Protein AF-A0A8B7HMC3-F1 (afdb_monomer_lite)

Radius of gyration: 27.33 Å; chains: 1; bounding box: 45×70×84 Å

Sequence (120 aa):
MKVSMAAAAVLLCTMALFNQVFSAPFGADTPTACCFSYASRQIQRKFIVDYFETNSQCAKPGVIFITRRGRKICADPSEAWVQDYVTDLEMNVQATSVGPVGSRGPSLGTIPVTSTATSW

Structure (mmCIF, N/CA/C/O backbone):
data_AF-A0A8B7HMC3-F1
#
_entry.id   AF-A0A8B7HMC3-F1
#
loop_
_atom_site.group_PDB
_atom_site.id
_atom_site.type_symbol
_atom_site.label_atom_id
_atom_site.label_alt_id
_atom_site.label_comp_id
_atom_site.label_asym_id
_atom_site.label_entity_id
_atom_site.label_seq_id
_atom_site.pdbx_PDB_ins_code
_atom_site.Cartn_x
_atom_site.Cartn_y
_atom_site.Cartn_z
_atom_site.occupancy
_atom_site.B_iso_or_equiv
_atom_site.auth_seq_id
_atom_site.auth_comp_id
_atom_site.auth_asym_id
_atom_site.auth_atom_id
_atom_site.pdbx_PDB_model_num
ATOM 1 N N . MET A 1 1 ? 21.771 1.159 -62.273 1.00 50.47 1 MET A N 1
ATOM 2 C CA . MET A 1 1 ? 21.133 0.310 -61.240 1.00 50.47 1 MET A CA 1
ATOM 3 C C . MET A 1 1 ? 22.099 0.148 -60.062 1.00 50.47 1 MET A C 1
ATOM 5 O O . MET A 1 1 ? 22.867 -0.800 -60.041 1.00 50.47 1 MET A O 1
ATOM 9 N N . LYS A 1 2 ? 22.204 1.138 -59.161 1.00 49.38 2 LYS A N 1
ATOM 10 C CA . LYS A 1 2 ? 23.185 1.092 -58.045 1.00 49.38 2 LYS A CA 1
ATOM 11 C C . LYS A 1 2 ? 22.899 2.062 -56.889 1.00 49.38 2 LYS A C 1
ATOM 13 O O . LYS A 1 2 ? 23.711 2.205 -55.994 1.00 49.38 2 LYS A O 1
ATOM 18 N N . VAL A 1 3 ? 21.739 2.715 -56.904 1.00 53.22 3 VAL A N 1
ATOM 19 C CA . VAL A 1 3 ? 21.258 3.592 -55.819 1.00 53.22 3 VAL A CA 1
ATOM 20 C C . VAL A 1 3 ? 20.147 2.936 -54.989 1.00 53.22 3 VAL A C 1
ATOM 22 O O . VAL A 1 3 ? 19.729 3.469 -53.974 1.00 53.22 3 VAL A O 1
ATOM 25 N N . SER A 1 4 ? 19.704 1.739 -55.388 1.00 56.31 4 SER A N 1
ATOM 26 C CA . SER A 1 4 ? 18.588 1.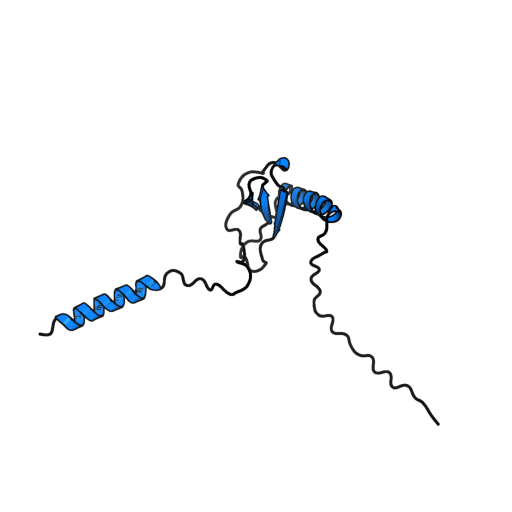025 -54.756 1.00 56.31 4 SER A CA 1
ATOM 27 C C . SER A 1 4 ? 19.019 0.142 -53.575 1.00 56.31 4 SER A C 1
ATOM 29 O O . SER A 1 4 ? 18.261 0.002 -52.623 1.00 56.31 4 SER A O 1
ATOM 31 N N . MET A 1 5 ? 20.250 -0.387 -53.573 1.00 56.34 5 MET A N 1
ATOM 32 C CA . MET A 1 5 ? 20.721 -1.264 -52.488 1.00 56.34 5 MET A CA 1
ATOM 33 C C . MET A 1 5 ? 21.032 -0.509 -51.193 1.00 56.34 5 MET A C 1
ATOM 35 O O . MET A 1 5 ? 20.708 -0.994 -50.116 1.00 56.34 5 MET A O 1
ATOM 39 N N . ALA A 1 6 ? 21.631 0.682 -51.287 1.00 58.03 6 ALA A N 1
ATOM 40 C CA . ALA A 1 6 ? 21.984 1.469 -50.107 1.00 58.03 6 ALA A CA 1
ATOM 41 C C . ALA A 1 6 ? 20.735 2.021 -49.401 1.00 58.03 6 ALA A C 1
ATOM 43 O O . ALA A 1 6 ? 20.638 1.955 -48.181 1.00 58.03 6 ALA A O 1
ATOM 44 N N . ALA A 1 7 ? 19.745 2.491 -50.167 1.00 60.28 7 ALA A N 1
ATOM 45 C CA . ALA A 1 7 ? 18.485 2.985 -49.616 1.00 60.28 7 ALA A CA 1
ATOM 46 C C . ALA A 1 7 ? 17.680 1.868 -48.928 1.00 60.28 7 ALA A C 1
ATOM 48 O O . ALA A 1 7 ? 17.153 2.073 -47.836 1.00 60.28 7 ALA A O 1
ATOM 49 N N . ALA A 1 8 ? 17.644 0.670 -49.525 1.00 60.44 8 ALA A N 1
ATOM 50 C CA . ALA A 1 8 ? 16.995 -0.495 -48.927 1.00 60.44 8 ALA A CA 1
ATOM 51 C C . ALA A 1 8 ? 17.691 -0.948 -47.630 1.00 60.44 8 ALA A C 1
ATOM 53 O O . ALA A 1 8 ? 17.019 -1.271 -46.655 1.00 60.44 8 ALA A O 1
ATOM 54 N N . ALA A 1 9 ? 19.028 -0.915 -47.589 1.00 62.69 9 ALA A N 1
ATOM 55 C CA . ALA A 1 9 ? 19.795 -1.274 -46.397 1.00 62.69 9 ALA A CA 1
ATOM 56 C C . ALA A 1 9 ? 19.561 -0.296 -45.232 1.00 62.69 9 ALA A C 1
ATOM 58 O O . ALA A 1 9 ? 19.373 -0.726 -44.097 1.00 62.69 9 ALA A O 1
ATOM 59 N N . VAL A 1 10 ? 19.504 1.012 -45.508 1.00 65.31 10 VAL A N 1
ATOM 60 C CA . VAL A 1 10 ? 19.226 2.030 -44.480 1.00 65.31 10 VAL A CA 1
ATOM 61 C C . VAL A 1 10 ? 17.804 1.884 -43.925 1.00 65.31 10 VAL A C 1
ATOM 63 O O . VAL A 1 10 ? 17.620 1.972 -42.713 1.00 65.31 10 VAL A O 1
ATOM 66 N N . LEU A 1 11 ? 16.818 1.592 -44.782 1.00 62.16 11 LEU A N 1
ATOM 67 C CA . LEU A 1 11 ? 15.426 1.376 -44.367 1.00 62.16 11 LEU A CA 1
ATOM 68 C C . LEU A 1 11 ? 15.258 0.119 -43.492 1.00 62.16 11 LEU A C 1
ATOM 70 O O . LEU A 1 11 ? 14.450 0.107 -42.567 1.00 62.16 11 LEU A O 1
ATOM 74 N N . LEU A 1 12 ? 16.025 -0.943 -43.756 1.00 60.88 12 LEU A N 1
ATOM 75 C CA . LEU A 1 12 ? 16.005 -2.155 -42.930 1.00 60.88 12 LEU A CA 1
ATOM 76 C C . LEU A 1 12 ? 16.661 -1.926 -41.557 1.00 60.88 12 LEU A C 1
ATOM 78 O O . LEU A 1 12 ? 16.166 -2.431 -40.548 1.00 60.88 12 LEU A O 1
ATOM 82 N N . CYS A 1 13 ? 17.726 -1.121 -41.491 1.00 59.12 13 CYS A N 1
ATOM 83 C CA . CYS A 1 13 ? 18.409 -0.802 -40.234 1.00 59.12 13 CYS A CA 1
ATOM 84 C C . CYS A 1 13 ? 17.549 0.034 -39.270 1.00 59.12 13 CYS A C 1
ATOM 86 O O . CYS A 1 13 ? 17.625 -0.169 -38.058 1.00 59.12 13 CYS A O 1
ATOM 88 N N . THR A 1 14 ? 16.707 0.944 -39.768 1.00 59.59 14 THR A N 1
ATOM 89 C CA . THR A 1 14 ? 15.841 1.771 -38.905 1.00 59.59 14 THR A CA 1
ATOM 90 C C . THR A 1 14 ? 14.717 0.963 -38.249 1.00 59.59 14 THR A C 1
ATOM 92 O O . THR A 1 14 ? 14.396 1.202 -37.085 1.00 59.59 14 THR A O 1
ATOM 95 N N . MET A 1 15 ? 14.174 -0.045 -38.939 1.00 57.84 15 MET A N 1
ATOM 96 C CA . MET A 1 15 ? 13.128 -0.930 -38.400 1.00 57.84 15 MET A CA 1
ATOM 97 C C . MET A 1 15 ? 13.652 -1.888 -37.316 1.00 57.84 15 MET A C 1
ATOM 99 O O . MET A 1 15 ? 12.911 -2.261 -36.404 1.00 57.84 15 MET A O 1
ATOM 103 N N . ALA A 1 16 ? 14.930 -2.274 -37.381 1.00 58.31 16 ALA A N 1
ATOM 104 C CA . ALA A 1 16 ? 15.559 -3.140 -36.382 1.00 58.31 16 ALA A CA 1
ATOM 105 C C . ALA A 1 16 ? 15.831 -2.417 -35.049 1.00 58.31 16 ALA A C 1
ATOM 107 O O . ALA A 1 16 ? 15.743 -3.031 -33.988 1.00 58.31 16 ALA A O 1
ATOM 108 N N . LEU A 1 17 ? 16.125 -1.113 -35.094 1.00 55.88 17 LEU A N 1
ATOM 109 C CA . LEU A 1 17 ? 16.409 -0.301 -33.904 1.00 55.88 17 LEU A CA 1
ATOM 110 C C . LEU A 1 17 ? 15.134 0.117 -33.151 1.00 55.88 17 LEU A C 1
ATOM 112 O O . LEU A 1 17 ? 15.162 0.252 -31.931 1.00 55.88 17 LEU A O 1
ATOM 116 N N . PHE A 1 18 ? 14.003 0.275 -33.849 1.00 54.09 18 PHE A N 1
ATOM 117 C CA . PHE A 1 18 ? 12.735 0.691 -33.230 1.00 54.09 18 PHE A CA 1
ATOM 118 C C . PHE A 1 18 ? 12.051 -0.416 -32.410 1.00 54.09 18 PHE A C 1
ATOM 120 O O . PHE A 1 18 ? 11.315 -0.122 -31.473 1.00 54.09 18 PHE A O 1
ATOM 127 N N . ASN A 1 19 ? 12.329 -1.687 -32.717 1.00 56.19 19 ASN A N 1
ATOM 128 C CA . ASN A 1 19 ? 11.758 -2.835 -32.001 1.00 56.19 19 ASN A CA 1
ATOM 129 C C . ASN A 1 19 ? 12.506 -3.201 -30.705 1.00 56.19 19 ASN A C 1
ATOM 131 O O . ASN A 1 19 ? 12.125 -4.157 -30.038 1.00 56.19 19 ASN A O 1
ATOM 135 N N . GLN A 1 20 ? 13.556 -2.464 -30.325 1.00 52.28 20 GLN A N 1
ATOM 136 C CA . GLN A 1 20 ? 14.303 -2.723 -29.083 1.00 52.28 20 GLN A CA 1
ATOM 137 C C . GLN A 1 20 ? 13.735 -1.989 -27.858 1.00 52.28 20 GLN A C 1
ATOM 139 O O . GLN A 1 20 ? 14.313 -2.037 -26.773 1.00 52.28 20 GLN A O 1
ATOM 144 N N . VAL A 1 21 ? 12.587 -1.324 -28.002 1.00 56.22 21 VAL A N 1
ATOM 145 C CA . VAL A 1 21 ? 11.895 -0.673 -26.891 1.00 56.22 21 VAL A CA 1
ATOM 146 C C . VAL A 1 21 ? 10.863 -1.663 -26.342 1.00 56.22 21 VAL A C 1
ATOM 148 O O . VAL A 1 21 ? 9.859 -1.925 -26.991 1.00 56.22 21 VAL A O 1
ATOM 151 N N . PHE A 1 22 ? 11.137 -2.193 -25.145 1.00 57.94 22 PHE A N 1
ATOM 152 C CA . PHE A 1 22 ? 10.358 -3.173 -24.362 1.00 57.94 22 PHE A CA 1
ATOM 153 C C . PHE A 1 22 ? 10.637 -4.668 -24.579 1.00 57.94 22 PHE A C 1
ATOM 155 O O . PHE A 1 22 ? 9.737 -5.481 -24.768 1.00 57.94 22 PHE A O 1
ATOM 162 N N . SER A 1 23 ? 11.884 -5.069 -24.339 1.00 48.59 23 SER A N 1
ATOM 163 C CA . SER A 1 23 ? 12.151 -6.394 -23.767 1.00 48.59 23 SER A CA 1
ATOM 164 C C . SER A 1 23 ? 12.027 -6.315 -22.240 1.00 48.59 23 SER A C 1
ATOM 166 O O . SER A 1 23 ? 13.025 -6.152 -21.543 1.00 48.59 23 SER A O 1
ATOM 168 N N . ALA A 1 24 ? 10.807 -6.392 -21.701 1.00 60.56 24 ALA A N 1
ATOM 169 C CA . ALA A 1 24 ? 10.637 -6.789 -20.304 1.00 60.56 24 ALA A CA 1
ATOM 170 C C . ALA A 1 24 ? 10.737 -8.324 -20.255 1.00 60.56 24 ALA A C 1
ATOM 172 O O . ALA A 1 24 ? 9.949 -8.987 -20.936 1.00 60.56 24 ALA A O 1
ATOM 173 N N . PRO A 1 25 ? 11.686 -8.921 -19.511 1.00 54.00 25 PRO A N 1
ATOM 174 C CA . PRO A 1 25 ? 11.703 -10.360 -19.336 1.00 54.00 25 PRO A CA 1
ATOM 175 C C . PRO A 1 25 ? 10.492 -10.731 -18.480 1.00 54.00 25 PRO A C 1
ATOM 177 O O . PRO A 1 25 ? 10.486 -10.537 -17.266 1.00 54.00 25 PRO A O 1
ATOM 180 N N . PHE A 1 26 ? 9.449 -11.259 -19.116 1.00 49.94 26 PHE A N 1
ATOM 181 C CA . PHE A 1 26 ? 8.425 -12.027 -18.420 1.00 49.94 26 PHE A CA 1
ATOM 182 C C . PHE A 1 26 ? 9.047 -13.375 -18.050 1.00 49.94 26 PHE A C 1
ATOM 184 O O . PHE A 1 26 ? 8.902 -14.370 -18.756 1.00 49.94 26 PHE A O 1
ATOM 191 N N . GLY A 1 27 ? 9.820 -13.365 -16.964 1.00 48.53 27 GLY A N 1
ATOM 192 C CA . GLY A 1 27 ? 10.184 -14.574 -16.245 1.00 48.53 27 GLY A CA 1
ATOM 193 C C . GLY A 1 27 ? 8.915 -15.177 -15.657 1.00 48.53 27 GLY A C 1
ATOM 194 O O . GLY A 1 27 ? 8.120 -14.479 -15.031 1.00 48.53 27 GLY A O 1
ATOM 195 N N . ALA A 1 28 ? 8.700 -16.455 -15.937 1.00 50.53 28 ALA A N 1
ATOM 196 C CA . ALA A 1 28 ? 7.602 -17.244 -15.421 1.00 50.53 28 ALA A CA 1
ATOM 197 C C . ALA A 1 28 ? 7.727 -17.390 -13.902 1.00 50.53 28 ALA A C 1
ATOM 199 O O . ALA A 1 28 ? 8.439 -18.265 -13.448 1.00 50.53 28 ALA A O 1
ATOM 200 N N . ASP A 1 29 ? 7.078 -16.492 -13.172 1.00 53.97 29 ASP A N 1
ATOM 201 C CA . ASP A 1 29 ? 6.542 -16.590 -11.813 1.00 53.97 29 ASP A CA 1
ATOM 202 C C . ASP A 1 29 ? 5.7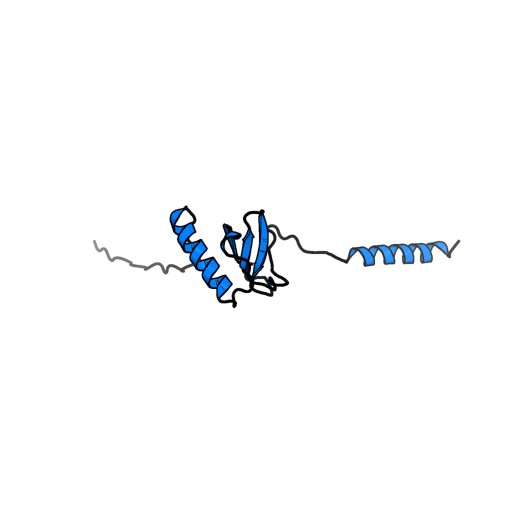47 -15.285 -11.640 1.00 53.97 29 ASP A C 1
ATOM 204 O O . ASP A 1 29 ? 6.171 -14.254 -12.154 1.00 53.97 29 ASP A O 1
ATOM 208 N N . THR A 1 30 ? 4.544 -15.335 -11.059 1.00 54.03 30 THR A N 1
ATOM 209 C CA . THR A 1 30 ? 3.552 -14.235 -10.948 1.00 54.03 30 THR A CA 1
ATOM 210 C C . THR A 1 30 ? 4.111 -12.818 -11.158 1.00 54.03 30 THR A C 1
ATOM 212 O O . THR A 1 30 ? 5.056 -12.476 -10.448 1.00 54.03 30 THR A O 1
ATOM 215 N N . PRO A 1 31 ? 3.527 -11.969 -12.039 1.00 54.84 31 PRO A N 1
ATOM 216 C CA . PRO A 1 31 ? 4.069 -10.641 -12.3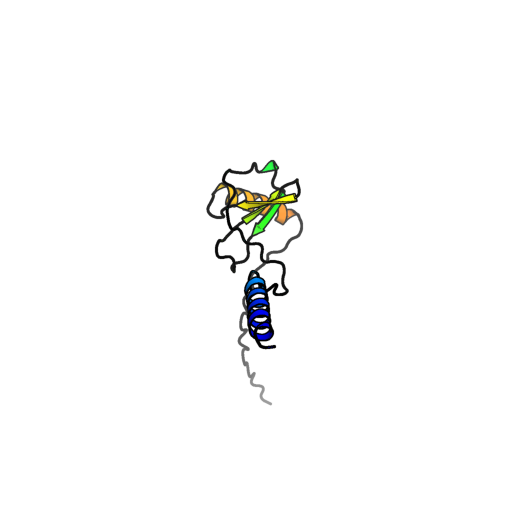22 1.00 54.84 31 PRO A CA 1
ATOM 217 C C . PRO A 1 31 ? 4.348 -9.930 -11.005 1.00 54.84 31 PRO A C 1
ATOM 219 O O . PRO A 1 31 ? 3.416 -9.642 -10.253 1.00 54.84 31 PRO A O 1
ATOM 222 N N . THR A 1 32 ? 5.633 -9.724 -10.714 1.00 64.25 32 THR A N 1
ATOM 223 C CA . THR A 1 32 ? 6.087 -9.083 -9.488 1.00 64.25 32 THR A CA 1
ATOM 224 C C . THR A 1 32 ? 5.434 -7.709 -9.425 1.00 64.25 32 THR A C 1
ATOM 226 O O . THR A 1 32 ? 5.813 -6.783 -10.143 1.00 64.25 32 THR A O 1
ATOM 229 N N . ALA A 1 33 ? 4.370 -7.596 -8.632 1.00 83.19 33 ALA A N 1
ATOM 230 C CA . ALA A 1 33 ? 3.619 -6.365 -8.510 1.00 83.19 33 ALA A CA 1
ATOM 231 C C . ALA A 1 33 ? 4.464 -5.399 -7.680 1.00 83.19 33 ALA A C 1
ATOM 233 O O . ALA A 1 33 ? 4.594 -5.570 -6.471 1.00 83.19 33 ALA A O 1
ATOM 234 N N . CYS A 1 34 ? 5.065 -4.414 -8.346 1.00 91.88 34 CYS A N 1
ATOM 235 C CA . CYS A 1 34 ? 5.822 -3.347 -7.704 1.00 91.88 34 CYS A CA 1
ATOM 236 C C . CYS A 1 34 ? 5.012 -2.056 -7.625 1.00 91.88 34 CYS A C 1
ATOM 238 O O . CYS A 1 34 ? 4.215 -1.737 -8.511 1.00 91.88 34 CYS A O 1
ATOM 240 N N . CYS A 1 35 ? 5.287 -1.274 -6.584 1.00 94.19 35 CYS A N 1
ATOM 241 C CA . CYS A 1 35 ? 4.768 0.075 -6.437 1.00 94.19 35 CYS A CA 1
ATOM 242 C C . CYS A 1 35 ? 5.779 1.101 -6.956 1.00 94.19 35 CYS A C 1
ATOM 244 O O . CYS A 1 35 ? 6.930 1.139 -6.532 1.00 94.19 35 CYS A O 1
ATOM 246 N N . PHE A 1 36 ? 5.339 1.966 -7.869 1.00 92.69 36 PHE A N 1
ATOM 247 C CA . PHE A 1 36 ? 6.155 3.073 -8.387 1.00 92.69 36 PHE A CA 1
ATOM 248 C C . PHE A 1 36 ? 5.863 4.389 -7.649 1.00 92.69 36 PHE A C 1
ATOM 250 O O . PHE A 1 36 ? 6.758 5.220 -7.447 1.00 92.69 36 PHE A O 1
ATOM 257 N N . SER A 1 37 ? 4.615 4.539 -7.202 1.00 93.94 37 SER A N 1
ATOM 258 C CA . SER A 1 37 ? 4.093 5.650 -6.413 1.00 93.94 37 SER A CA 1
ATOM 259 C C . SER A 1 37 ? 3.100 5.144 -5.365 1.00 93.94 37 SER A C 1
ATOM 261 O O . SER A 1 37 ? 2.549 4.048 -5.492 1.00 93.94 37 SER A O 1
ATOM 263 N N . TYR A 1 38 ? 2.873 5.956 -4.335 1.00 96.31 38 TYR A N 1
ATOM 264 C CA . TYR A 1 38 ? 1.927 5.668 -3.261 1.00 96.31 38 TYR A CA 1
ATOM 265 C C . TYR A 1 38 ? 0.693 6.563 -3.353 1.00 96.31 38 TYR A C 1
ATOM 267 O O . TYR A 1 38 ? 0.715 7.633 -3.971 1.00 96.31 38 TYR A O 1
ATOM 275 N N . ALA A 1 39 ? -0.391 6.128 -2.716 1.00 94.50 39 ALA A N 1
ATOM 276 C CA . ALA A 1 39 ? -1.582 6.937 -2.537 1.00 94.50 39 ALA A CA 1
ATOM 277 C C . ALA A 1 39 ? -1.244 8.225 -1.776 1.00 94.50 39 ALA A C 1
ATOM 279 O O . ALA A 1 39 ? -0.777 8.190 -0.645 1.00 94.50 39 ALA A O 1
ATOM 280 N N . SER A 1 40 ? -1.541 9.376 -2.378 1.00 92.94 40 SER A N 1
ATOM 281 C CA . SER A 1 40 ? -1.261 10.684 -1.767 1.00 92.94 40 SER A CA 1
ATOM 282 C C . SER A 1 40 ? -2.172 11.023 -0.583 1.00 92.94 40 SER A C 1
ATOM 284 O O . SER A 1 40 ? -1.992 12.054 0.056 1.00 92.94 40 SER A O 1
ATOM 286 N N . ARG A 1 41 ? -3.215 10.223 -0.341 1.00 93.56 41 ARG A N 1
ATOM 287 C CA . ARG A 1 41 ? -4.177 10.421 0.744 1.00 93.56 41 ARG A CA 1
ATOM 288 C C . ARG A 1 41 ? -4.476 9.091 1.404 1.00 93.56 41 ARG A C 1
ATOM 290 O O . ARG A 1 41 ? -4.611 8.078 0.717 1.00 93.56 41 ARG A O 1
ATOM 297 N N . GLN A 1 42 ? -4.681 9.142 2.714 1.00 94.94 42 GLN A N 1
ATOM 298 C CA . GLN A 1 42 ? -5.179 8.009 3.473 1.00 94.94 42 GLN A CA 1
ATOM 299 C C . GLN A 1 42 ? -6.539 7.562 2.926 1.00 94.94 42 GLN A C 1
ATOM 301 O O . GLN A 1 42 ? -7.477 8.349 2.757 1.00 94.94 42 GLN A O 1
ATOM 306 N N . ILE A 1 43 ? -6.636 6.270 2.639 1.00 93.81 43 ILE A N 1
ATOM 307 C CA . ILE A 1 43 ? -7.866 5.623 2.192 1.00 93.81 43 ILE A CA 1
ATOM 308 C C . ILE A 1 43 ? -8.663 5.269 3.444 1.00 93.81 43 ILE A C 1
ATOM 310 O O . ILE A 1 43 ? -8.092 4.833 4.430 1.00 93.81 43 ILE A O 1
ATOM 314 N N . GLN A 1 44 ? -9.985 5.422 3.435 1.00 95.19 44 GLN A N 1
ATOM 315 C CA . GLN A 1 44 ? -10.778 5.024 4.602 1.00 95.19 44 GLN A CA 1
ATOM 316 C C . GLN A 1 44 ? -10.782 3.496 4.758 1.00 95.19 44 GLN A C 1
ATOM 318 O O . GLN A 1 44 ? -11.161 2.788 3.819 1.00 95.19 44 GLN A O 1
ATOM 323 N N . ARG A 1 45 ? -10.464 3.001 5.964 1.00 94.69 45 ARG A N 1
ATOM 324 C CA . ARG A 1 45 ? -10.391 1.568 6.321 1.00 94.69 45 ARG A CA 1
ATOM 325 C C . ARG A 1 45 ? -11.550 0.726 5.790 1.00 94.69 45 ARG A C 1
ATOM 327 O O . ARG A 1 45 ? -11.326 -0.359 5.265 1.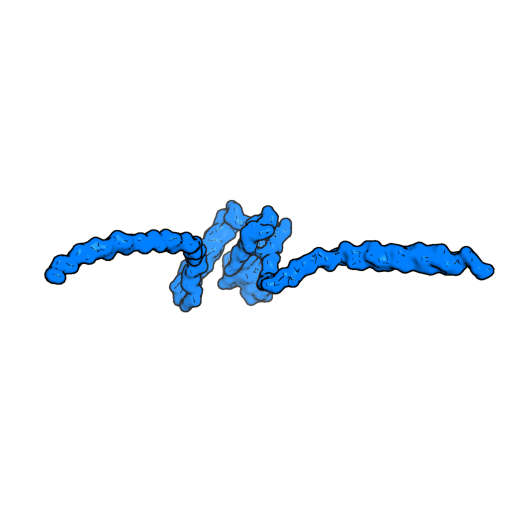00 94.69 45 ARG A O 1
ATOM 334 N N . LYS A 1 46 ? -12.781 1.249 5.858 1.00 94.06 46 LYS A N 1
ATOM 335 C CA . LYS A 1 46 ? -14.024 0.579 5.421 1.00 94.06 46 LYS A CA 1
ATOM 336 C C . LYS A 1 46 ? -14.045 0.149 3.949 1.00 94.06 46 LYS A C 1
ATOM 338 O O . LYS A 1 46 ? -14.900 -0.639 3.545 1.00 94.06 46 LYS A O 1
ATOM 343 N N . PHE A 1 47 ? -13.173 0.727 3.123 1.00 95.19 47 PHE A N 1
ATOM 344 C CA . PHE A 1 47 ? -13.077 0.390 1.708 1.00 95.19 47 PHE A CA 1
ATOM 345 C C . PHE A 1 47 ? -12.056 -0.699 1.420 1.00 95.19 47 PHE A C 1
ATOM 347 O O . PHE A 1 47 ? -12.075 -1.200 0.301 1.00 95.19 47 PHE A O 1
ATOM 354 N N . ILE A 1 48 ? -11.203 -1.058 2.375 1.00 95.69 48 ILE A N 1
ATOM 355 C CA . ILE A 1 48 ? -10.138 -2.045 2.207 1.00 95.69 48 ILE A CA 1
ATOM 356 C C . ILE A 1 48 ? -10.637 -3.395 2.712 1.00 95.69 48 ILE A C 1
ATOM 358 O O . ILE A 1 48 ? -11.248 -3.478 3.778 1.00 95.69 48 ILE A O 1
ATOM 362 N N . VAL A 1 49 ? -10.416 -4.437 1.918 1.00 95.31 49 VAL A N 1
ATOM 363 C CA . VAL A 1 49 ? -10.829 -5.812 2.245 1.00 95.31 49 VAL A CA 1
ATOM 364 C C . VAL A 1 49 ? -9.660 -6.747 2.445 1.00 95.31 49 VAL A C 1
ATOM 366 O O . VAL A 1 49 ? -9.817 -7.737 3.142 1.00 95.31 49 VAL A O 1
ATOM 369 N N . ASP A 1 50 ? -8.527 -6.443 1.824 1.00 94.38 50 ASP A N 1
ATOM 370 C CA . ASP A 1 50 ? -7.367 -7.316 1.812 1.00 94.38 50 ASP A CA 1
ATOM 371 C C . ASP A 1 50 ? -6.118 -6.506 1.450 1.00 94.38 50 ASP A C 1
ATOM 373 O O . ASP A 1 50 ? -6.221 -5.352 1.001 1.00 94.38 50 ASP A O 1
ATOM 377 N N . TYR A 1 51 ? -4.948 -7.100 1.633 1.00 94.69 51 TYR A N 1
ATOM 378 C CA . TYR A 1 51 ? -3.668 -6.510 1.274 1.00 94.69 51 TYR A CA 1
ATOM 379 C C . TYR A 1 51 ? -2.662 -7.587 0.867 1.00 94.69 51 TYR A C 1
ATOM 381 O O . TYR A 1 51 ? -2.797 -8.758 1.201 1.00 94.69 51 TYR A O 1
ATOM 389 N N . PHE A 1 52 ? -1.632 -7.175 0.141 1.00 93.31 52 PHE A N 1
ATOM 390 C CA . PHE A 1 52 ? -0.441 -7.987 -0.067 1.00 93.31 52 PHE A CA 1
ATOM 391 C C . PHE A 1 52 ? 0.784 -7.089 -0.186 1.00 93.31 52 PHE A C 1
ATOM 393 O O . PHE A 1 52 ? 0.691 -5.939 -0.624 1.00 93.31 52 PHE A O 1
ATOM 400 N N . GLU A 1 53 ? 1.938 -7.611 0.201 1.00 92.94 53 GLU A N 1
ATOM 401 C CA . GLU A 1 53 ? 3.204 -6.894 0.107 1.00 92.94 53 GLU A CA 1
ATOM 402 C C . GLU A 1 53 ? 3.827 -7.057 -1.284 1.00 92.94 53 GLU A C 1
ATOM 404 O O . GLU A 1 53 ? 3.664 -8.077 -1.960 1.00 92.94 53 GLU A O 1
ATOM 409 N N . THR A 1 54 ? 4.545 -6.031 -1.734 1.00 91.69 54 THR A N 1
ATOM 410 C CA . THR A 1 54 ? 5.366 -6.117 -2.946 1.00 91.69 54 THR A CA 1
ATOM 411 C C . THR A 1 54 ? 6.556 -7.052 -2.721 1.00 91.69 54 THR A C 1
ATOM 413 O O . THR A 1 54 ? 7.075 -7.147 -1.613 1.00 91.69 54 THR A O 1
ATOM 416 N N . ASN A 1 55 ? 7.066 -7.670 -3.785 1.00 88.50 55 ASN A N 1
ATOM 417 C CA . ASN A 1 55 ? 8.275 -8.495 -3.713 1.00 88.50 55 ASN A CA 1
ATOM 418 C C . ASN A 1 55 ? 9.504 -7.664 -3.280 1.00 88.50 55 ASN A C 1
ATOM 420 O O . ASN A 1 55 ? 9.638 -6.500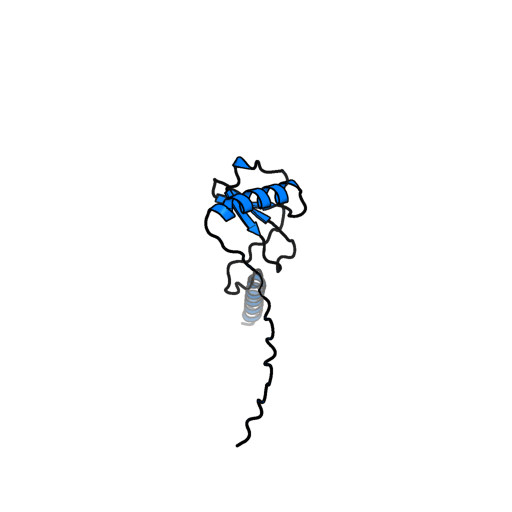 -3.660 1.00 88.50 55 ASN A O 1
ATOM 424 N N . SER A 1 56 ? 10.448 -8.284 -2.571 1.00 87.31 56 SER A N 1
ATOM 425 C CA . SER A 1 56 ? 11.735 -7.684 -2.192 1.00 87.31 56 SER A CA 1
ATOM 426 C C . SER A 1 56 ? 12.620 -7.292 -3.383 1.00 87.31 56 SER A C 1
ATOM 428 O O . SER A 1 56 ? 13.535 -6.488 -3.226 1.00 87.31 56 SER A O 1
ATOM 430 N N . GLN A 1 57 ? 12.345 -7.816 -4.582 1.00 88.12 57 GLN A N 1
ATOM 431 C CA . GLN A 1 57 ? 13.004 -7.397 -5.826 1.00 88.12 57 GLN A CA 1
ATOM 432 C C . GLN A 1 57 ? 12.575 -6.000 -6.307 1.00 88.12 57 GLN A C 1
ATOM 434 O O . GLN A 1 57 ? 13.205 -5.431 -7.200 1.00 88.12 57 GLN A O 1
ATOM 439 N N . CYS A 1 58 ? 11.498 -5.436 -5.754 1.00 89.31 58 CYS A N 1
ATOM 440 C CA . CYS A 1 58 ? 11.059 -4.094 -6.104 1.00 89.31 58 CYS A CA 1
ATOM 441 C C . CYS A 1 58 ? 12.017 -3.047 -5.521 1.00 89.31 58 CYS A C 1
ATOM 443 O O . CYS A 1 58 ? 12.351 -3.075 -4.342 1.00 89.31 58 CYS A O 1
ATOM 445 N N . ALA A 1 59 ? 12.398 -2.058 -6.334 1.00 89.69 59 ALA A N 1
ATOM 446 C CA . ALA A 1 59 ? 13.255 -0.955 -5.886 1.00 89.69 59 ALA A CA 1
ATOM 447 C C . ALA A 1 59 ? 12.621 -0.114 -4.761 1.00 89.69 59 ALA A C 1
ATOM 449 O O . ALA A 1 59 ? 13.326 0.566 -4.019 1.00 89.69 59 ALA A O 1
ATOM 450 N N . LYS A 1 60 ? 11.288 -0.139 -4.658 1.00 90.94 60 LYS A N 1
ATOM 451 C CA . LYS A 1 60 ? 10.525 0.492 -3.586 1.00 90.94 60 LYS A CA 1
ATOM 452 C C . LYS A 1 60 ? 9.666 -0.562 -2.887 1.00 90.94 60 LYS A C 1
ATOM 454 O O . LYS A 1 60 ? 8.888 -1.223 -3.583 1.00 90.94 60 LYS A O 1
ATOM 459 N N . PRO A 1 61 ? 9.775 -0.706 -1.557 1.00 92.44 61 PRO A N 1
ATOM 460 C CA . PRO A 1 61 ? 8.873 -1.561 -0.801 1.00 92.44 61 PRO A CA 1
ATOM 461 C C . PRO A 1 61 ? 7.474 -0.939 -0.782 1.00 92.44 61 PRO A C 1
ATOM 463 O O . PRO A 1 61 ? 7.333 0.275 -0.682 1.00 92.44 61 PRO A O 1
ATOM 466 N N . GLY A 1 62 ? 6.429 -1.749 -0.874 1.00 94.50 62 GLY A N 1
ATOM 467 C CA . GLY A 1 62 ? 5.056 -1.263 -0.893 1.00 94.50 62 GLY A CA 1
ATOM 468 C C . GLY A 1 62 ? 4.078 -2.265 -0.305 1.00 94.50 62 GLY A C 1
ATOM 469 O O . GLY A 1 62 ? 4.277 -3.477 -0.391 1.00 94.50 62 GLY A O 1
ATOM 470 N N . VAL A 1 63 ? 2.982 -1.742 0.235 1.00 95.81 63 VAL A N 1
ATOM 471 C CA . VAL A 1 63 ? 1.791 -2.531 0.561 1.00 95.81 63 VAL A CA 1
ATOM 472 C C . VAL A 1 63 ? 0.724 -2.209 -0.474 1.00 95.81 63 VAL A C 1
ATOM 474 O O . VAL A 1 63 ? 0.425 -1.041 -0.732 1.00 95.81 63 VAL A O 1
ATOM 477 N N . ILE A 1 64 ? 0.147 -3.232 -1.095 1.00 96.12 64 ILE A N 1
ATOM 478 C CA . ILE A 1 64 ? -0.931 -3.074 -2.067 1.00 96.12 64 ILE A CA 1
ATOM 479 C C . ILE A 1 64 ? -2.245 -3.449 -1.396 1.00 96.12 64 ILE A C 1
ATOM 481 O O . ILE A 1 64 ? -2.542 -4.622 -1.186 1.00 96.12 64 ILE A O 1
ATOM 485 N N . PHE A 1 65 ? -3.070 -2.444 -1.111 1.00 96.69 65 PHE A N 1
ATOM 486 C CA . PHE A 1 65 ? -4.417 -2.652 -0.596 1.00 96.69 65 PHE A CA 1
ATOM 487 C C . PHE A 1 65 ? -5.389 -3.005 -1.716 1.00 96.69 65 PHE A C 1
ATOM 489 O O . PHE A 1 65 ? -5.443 -2.341 -2.758 1.00 96.69 65 PHE A O 1
ATOM 496 N N . ILE A 1 66 ? -6.221 -4.010 -1.462 1.00 95.25 66 ILE A N 1
ATOM 497 C CA . ILE A 1 66 ? -7.357 -4.373 -2.297 1.00 95.25 66 ILE A CA 1
ATOM 498 C C . ILE A 1 66 ? -8.601 -3.731 -1.697 1.00 95.25 66 ILE A C 1
ATOM 500 O O . ILE A 1 66 ? -8.967 -3.942 -0.539 1.00 95.25 66 ILE A O 1
ATOM 504 N N . THR A 1 67 ? -9.275 -2.921 -2.503 1.00 95.44 67 THR A N 1
ATOM 505 C CA . THR A 1 67 ? -10.533 -2.293 -2.097 1.00 95.44 67 THR A CA 1
ATOM 506 C C . THR A 1 67 ? -11.733 -3.204 -2.355 1.00 95.44 67 THR A C 1
ATOM 508 O O . THR A 1 67 ? -11.684 -4.071 -3.224 1.00 95.44 67 THR A O 1
ATOM 511 N N . ARG A 1 68 ? -12.877 -2.936 -1.712 1.00 94.19 68 ARG A N 1
ATOM 512 C CA . ARG A 1 68 ? -14.169 -3.612 -1.974 1.00 94.19 68 ARG A CA 1
ATOM 513 C C . ARG A 1 68 ? -14.588 -3.593 -3.447 1.00 94.19 68 ARG A C 1
ATOM 515 O O . ARG A 1 68 ? -15.372 -4.428 -3.873 1.00 94.19 68 ARG A O 1
ATOM 522 N N . ARG A 1 69 ? -14.094 -2.619 -4.219 1.00 94.75 69 ARG A N 1
ATOM 523 C CA . ARG A 1 69 ? -14.335 -2.493 -5.665 1.00 94.75 69 ARG A CA 1
ATOM 524 C C . ARG A 1 69 ? -13.299 -3.243 -6.515 1.00 94.75 69 ARG A C 1
ATOM 526 O O . ARG A 1 69 ? -13.225 -2.999 -7.713 1.00 94.75 69 ARG A O 1
ATOM 533 N N . GLY A 1 70 ? -12.444 -4.062 -5.903 1.00 92.50 70 GLY A N 1
ATOM 534 C CA . GLY A 1 70 ? -11.370 -4.804 -6.568 1.00 92.50 70 GLY A CA 1
ATOM 535 C C . GLY A 1 70 ? -10.192 -3.946 -7.040 1.00 92.50 70 GLY A C 1
ATOM 536 O O . GLY A 1 70 ? -9.310 -4.446 -7.733 1.00 92.50 70 GLY A O 1
ATOM 537 N N . ARG A 1 71 ? -10.147 -2.650 -6.698 1.00 94.25 71 ARG A N 1
ATOM 538 C CA . ARG A 1 71 ? -9.018 -1.781 -7.071 1.00 94.25 71 ARG A CA 1
ATOM 539 C C . ARG A 1 71 ? -7.825 -2.061 -6.170 1.00 94.25 71 ARG A C 1
ATOM 541 O O . ARG A 1 71 ? -8.007 -2.112 -4.955 1.00 94.25 71 ARG A O 1
ATOM 548 N N . LYS A 1 72 ? -6.646 -2.161 -6.781 1.00 94.81 72 LYS A N 1
ATOM 549 C CA . LYS A 1 72 ? -5.345 -2.278 -6.120 1.00 94.81 72 LYS A CA 1
ATOM 550 C C . LYS A 1 72 ? -4.745 -0.891 -5.948 1.00 94.81 72 LYS A C 1
ATOM 552 O O . LYS A 1 72 ? -4.681 -0.138 -6.921 1.00 94.81 72 LYS A O 1
ATOM 557 N N . ILE A 1 73 ? -4.352 -0.545 -4.730 1.00 95.56 73 ILE A N 1
ATOM 558 C CA . ILE A 1 73 ? -3.783 0.765 -4.415 1.00 95.56 73 ILE A CA 1
ATOM 559 C C . ILE A 1 73 ? -2.492 0.572 -3.628 1.00 95.56 73 ILE A C 1
ATOM 561 O O . ILE A 1 73 ? -2.499 -0.063 -2.581 1.00 95.56 73 ILE A O 1
ATOM 565 N N . CYS A 1 74 ? -1.406 1.147 -4.135 1.00 96.75 74 CYS A N 1
ATOM 566 C CA . CYS A 1 74 ? -0.115 1.176 -3.461 1.00 96.75 74 CYS A CA 1
ATOM 567 C C . CYS A 1 74 ? -0.121 2.159 -2.288 1.00 96.75 74 CYS A C 1
ATOM 569 O O . CYS A 1 74 ? -0.555 3.306 -2.435 1.00 96.75 74 CYS A O 1
ATOM 571 N N . ALA A 1 75 ? 0.412 1.727 -1.154 1.00 97.00 75 ALA A N 1
ATOM 572 C CA . ALA A 1 75 ? 0.592 2.517 0.050 1.00 97.00 75 ALA A CA 1
ATOM 573 C C . ALA A 1 75 ? 2.022 2.351 0.589 1.00 97.00 75 ALA A C 1
ATOM 575 O O . ALA A 1 75 ? 2.663 1.321 0.364 1.00 97.00 75 ALA A O 1
ATOM 576 N N . ASP A 1 76 ? 2.516 3.392 1.258 1.00 96.94 76 ASP A N 1
ATOM 577 C CA . ASP A 1 76 ? 3.861 3.417 1.832 1.00 96.94 76 ASP A CA 1
ATOM 578 C C . ASP A 1 76 ? 3.880 2.624 3.152 1.00 96.94 76 ASP A C 1
ATOM 580 O O . ASP A 1 76 ? 3.153 2.999 4.073 1.00 96.94 76 ASP A O 1
ATOM 584 N N . PRO A 1 77 ? 4.689 1.559 3.295 1.00 95.56 77 PRO A N 1
ATOM 585 C CA . PRO A 1 77 ? 4.769 0.791 4.543 1.00 95.56 77 PRO A CA 1
ATOM 586 C C . PRO A 1 77 ? 5.272 1.616 5.741 1.00 95.56 77 PRO A C 1
ATOM 588 O O . PRO A 1 77 ? 5.108 1.203 6.888 1.00 95.56 77 PRO A O 1
ATOM 591 N N . SER A 1 78 ? 5.880 2.779 5.496 1.00 95.50 78 SER A N 1
ATOM 592 C CA . SER A 1 78 ? 6.396 3.679 6.534 1.00 95.50 78 SER A CA 1
ATOM 593 C C . SER A 1 78 ? 5.303 4.525 7.197 1.00 95.50 78 SER A C 1
ATOM 595 O O . SER A 1 78 ? 5.540 5.128 8.241 1.00 95.50 78 SER A O 1
ATOM 597 N N . GLU A 1 79 ? 4.114 4.601 6.597 1.00 96.44 79 GLU A N 1
ATOM 598 C CA . GLU A 1 79 ? 2.996 5.389 7.109 1.00 96.44 79 GLU A CA 1
ATOM 599 C C . GLU A 1 79 ? 2.242 4.640 8.215 1.00 96.44 79 GLU A C 1
ATOM 601 O O . GLU A 1 79 ? 1.850 3.483 8.047 1.00 96.44 79 GLU A O 1
ATOM 606 N N . ALA A 1 80 ? 1.956 5.322 9.328 1.00 96.69 80 ALA A N 1
ATOM 607 C CA . ALA A 1 80 ? 1.318 4.706 10.497 1.00 96.69 80 ALA A CA 1
ATOM 608 C C . ALA A 1 80 ? -0.039 4.062 10.158 1.00 96.69 80 ALA A C 1
ATOM 610 O O . ALA A 1 80 ? -0.307 2.923 10.527 1.00 96.69 80 ALA A O 1
ATOM 611 N N . TRP A 1 81 ? -0.867 4.744 9.357 1.00 96.25 81 TRP A N 1
ATOM 612 C CA . TRP A 1 81 ? -2.179 4.220 8.969 1.00 96.25 81 TRP A CA 1
ATOM 613 C C . TRP A 1 81 ? -2.097 2.942 8.126 1.00 96.25 81 TRP A C 1
ATOM 615 O O . TRP A 1 81 ? -3.046 2.159 8.110 1.00 96.25 81 TRP A O 1
ATOM 625 N N . VAL A 1 82 ? -0.997 2.742 7.395 1.00 96.88 82 VAL A N 1
ATOM 626 C CA . VAL A 1 82 ? -0.785 1.538 6.583 1.00 96.88 82 VAL A CA 1
ATOM 627 C C . VAL A 1 82 ? -0.523 0.355 7.502 1.00 96.88 82 VAL A C 1
ATOM 629 O O . VAL A 1 82 ? -1.161 -0.683 7.343 1.00 96.88 82 VAL A O 1
ATOM 632 N N . GLN A 1 83 ? 0.340 0.538 8.502 1.00 96.75 83 GLN A N 1
ATOM 633 C CA . GLN A 1 83 ? 0.661 -0.478 9.507 1.00 96.75 83 GLN A CA 1
ATOM 634 C C . GLN A 1 83 ? -0.562 -0.847 10.355 1.00 96.75 83 GLN A C 1
ATOM 636 O O . GLN A 1 83 ? -0.830 -2.033 10.563 1.00 96.75 83 GLN A O 1
ATOM 641 N N . ASP A 1 84 ? -1.357 0.148 10.759 1.00 96.12 84 ASP A N 1
ATOM 642 C 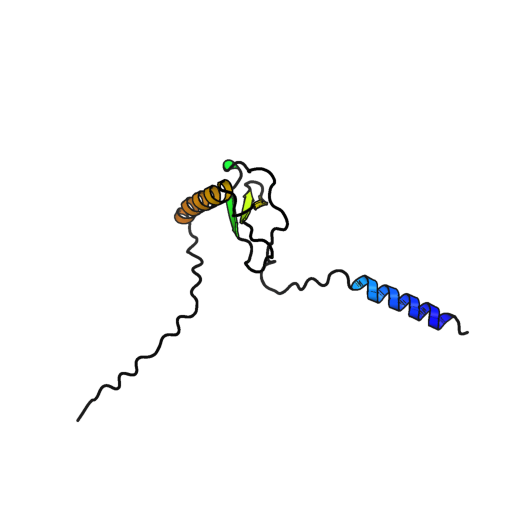CA . ASP A 1 84 ? -2.616 -0.075 11.478 1.00 96.12 84 ASP A CA 1
ATOM 643 C C . ASP A 1 84 ? -3.577 -0.951 10.662 1.00 96.12 84 ASP A C 1
ATOM 645 O O . ASP A 1 84 ? -4.225 -1.854 11.189 1.00 96.12 84 ASP A O 1
ATOM 649 N N . TYR A 1 85 ? -3.674 -0.702 9.353 1.00 96.00 85 TYR A N 1
ATOM 650 C CA . TYR A 1 85 ? -4.603 -1.425 8.484 1.00 96.00 85 TYR A CA 1
ATOM 651 C C . TYR A 1 85 ? -4.143 -2.847 8.200 1.00 96.00 85 TYR A C 1
ATOM 653 O O . TYR A 1 85 ? -4.983 -3.742 8.153 1.00 96.00 85 TYR A O 1
ATOM 661 N N . VAL A 1 86 ? -2.839 -3.050 8.013 1.00 95.06 86 VAL A N 1
ATOM 662 C CA . VAL A 1 86 ? -2.240 -4.383 7.889 1.00 95.06 86 VAL A CA 1
ATOM 663 C C . VAL A 1 86 ? -2.529 -5.192 9.150 1.00 95.06 86 VAL A C 1
ATOM 665 O O . VAL A 1 86 ? -3.115 -6.264 9.053 1.00 95.06 86 VAL A O 1
ATOM 668 N N . THR A 1 87 ? -2.253 -4.628 10.327 1.00 94.94 87 THR A N 1
ATOM 669 C CA . THR A 1 87 ? -2.497 -5.290 11.619 1.00 94.94 87 THR A CA 1
ATOM 670 C C . THR A 1 87 ? -3.971 -5.668 11.799 1.00 94.94 87 THR A C 1
ATOM 672 O O . THR A 1 87 ? -4.294 -6.799 12.160 1.00 94.94 87 THR A O 1
ATOM 675 N N . ASP A 1 88 ? -4.889 -4.745 11.502 1.00 93.44 88 ASP A N 1
ATOM 676 C CA . ASP A 1 88 ? -6.332 -4.992 11.601 1.00 93.44 88 ASP A CA 1
ATOM 677 C C . ASP A 1 88 ? -6.814 -6.071 10.608 1.00 93.44 88 ASP A C 1
ATOM 679 O O . ASP A 1 88 ? -7.689 -6.879 10.928 1.00 93.44 88 ASP A O 1
ATOM 683 N N . LEU A 1 89 ? -6.222 -6.132 9.409 1.00 91.94 89 LEU A N 1
ATOM 684 C CA . LEU A 1 89 ? -6.501 -7.189 8.433 1.00 91.94 89 LEU A CA 1
ATOM 685 C C . LEU A 1 89 ? -5.919 -8.539 8.875 1.00 91.94 89 LEU A C 1
ATOM 687 O O . LEU A 1 89 ? -6.612 -9.546 8.755 1.00 91.94 89 LEU A O 1
ATOM 691 N N . GLU A 1 90 ? -4.712 -8.579 9.437 1.00 89.56 90 GLU A N 1
ATOM 692 C CA . GLU A 1 90 ? -4.084 -9.802 9.962 1.00 89.56 90 GLU A CA 1
ATOM 693 C C . GLU A 1 90 ? -4.884 -10.413 11.113 1.00 89.56 90 GLU A C 1
ATOM 695 O O . GLU A 1 90 ? -5.124 -11.624 11.127 1.00 89.56 90 GLU A O 1
ATOM 700 N N . MET A 1 91 ? -5.378 -9.578 12.031 1.00 83.38 91 MET A N 1
ATOM 701 C CA . MET A 1 91 ? -6.262 -10.013 13.117 1.00 83.38 91 MET A CA 1
ATOM 702 C C . MET A 1 91 ? -7.562 -10.642 12.592 1.00 83.38 91 MET A C 1
ATOM 704 O O . MET A 1 91 ? -8.094 -11.571 13.201 1.00 83.38 91 MET A O 1
ATOM 708 N N . ASN A 1 92 ? -8.055 -10.187 11.438 1.00 71.31 92 ASN A N 1
ATOM 709 C CA . ASN A 1 92 ? -9.233 -10.755 10.784 1.00 71.31 92 ASN A CA 1
ATOM 710 C C . ASN A 1 92 ? -8.909 -12.012 9.941 1.00 71.31 92 ASN A C 1
ATOM 712 O O . ASN A 1 92 ? -9.743 -12.911 9.813 1.00 71.31 92 ASN A O 1
ATOM 716 N N . VAL A 1 93 ? -7.696 -12.117 9.384 1.00 59.62 93 VAL A N 1
ATOM 717 C CA . VAL A 1 93 ? -7.228 -13.288 8.611 1.00 59.62 93 VAL A CA 1
ATOM 718 C C . VAL A 1 93 ? -6.883 -14.471 9.519 1.00 59.62 93 VAL A C 1
ATOM 720 O O . VAL A 1 93 ? -7.157 -15.614 9.138 1.00 59.62 93 VAL A O 1
ATOM 723 N N . GLN A 1 94 ? -6.386 -14.227 10.740 1.00 51.44 94 GLN A N 1
ATOM 724 C CA . GLN A 1 94 ? -6.186 -15.271 11.760 1.00 51.44 94 GLN A CA 1
ATOM 725 C C . GLN A 1 94 ? -7.487 -16.001 12.127 1.00 51.44 94 GLN A C 1
ATOM 727 O O . GLN A 1 94 ? -7.442 -17.150 12.566 1.00 51.44 94 GLN A O 1
ATOM 732 N N . ALA A 1 95 ? -8.642 -15.375 11.891 1.00 52.09 95 ALA A N 1
ATOM 733 C CA . ALA A 1 95 ? -9.941 -16.007 12.069 1.00 52.09 95 ALA A CA 1
ATOM 734 C C . ALA A 1 95 ? -10.393 -16.855 10.865 1.00 52.09 95 ALA A C 1
ATOM 736 O O . ALA A 1 95 ? -11.360 -17.600 11.014 1.00 52.09 95 ALA A O 1
ATOM 737 N N . THR A 1 96 ? -9.739 -16.762 9.693 1.00 45.69 96 THR A N 1
ATOM 738 C CA . THR A 1 96 ? -10.255 -17.398 8.467 1.00 45.69 96 THR A CA 1
ATOM 739 C C . THR A 1 96 ? -9.453 -18.597 7.955 1.00 45.69 96 THR A C 1
ATOM 741 O O . THR A 1 96 ? -10.033 -19.663 8.041 1.00 45.69 96 THR A O 1
ATOM 744 N N . SER A 1 97 ? -8.208 -18.539 7.443 1.00 52.12 97 SER A N 1
ATOM 745 C CA . SER A 1 97 ? -7.482 -19.768 6.985 1.00 52.12 97 SER A CA 1
ATOM 746 C C . SER A 1 97 ? -6.220 -19.506 6.136 1.00 52.12 97 SER A C 1
ATOM 748 O O . SER A 1 97 ? -6.050 -20.136 5.090 1.00 52.12 97 SER A O 1
ATOM 750 N N . VAL A 1 98 ? -5.309 -18.605 6.509 1.00 53.19 98 VAL A N 1
ATOM 751 C CA . VAL A 1 98 ? -4.017 -18.519 5.793 1.00 53.19 98 VAL A CA 1
ATOM 752 C C . VAL A 1 98 ? -2.889 -18.622 6.805 1.00 53.19 98 VAL A C 1
ATOM 754 O O . VAL A 1 98 ? -2.661 -17.721 7.604 1.00 53.19 98 VAL A O 1
ATOM 757 N N . GLY A 1 99 ? -2.247 -19.792 6.824 1.00 44.62 99 GLY A N 1
ATOM 758 C CA . GLY A 1 99 ? -1.092 -20.057 7.674 1.00 44.62 99 GLY A CA 1
ATOM 759 C C . GLY A 1 99 ? 0.070 -19.105 7.369 1.00 44.62 99 GLY A C 1
ATOM 760 O O . GLY A 1 99 ? 0.112 -18.498 6.298 1.00 44.62 99 GLY A O 1
ATOM 761 N N . PRO A 1 100 ? 1.033 -18.974 8.293 1.00 46.94 100 PRO A N 1
ATOM 762 C CA . PRO A 1 100 ? 2.136 -18.041 8.135 1.00 46.94 100 PRO A CA 1
ATOM 763 C C . PRO A 1 100 ? 2.989 -18.449 6.931 1.00 46.94 100 PRO A C 1
ATOM 765 O O . PRO A 1 100 ? 3.464 -19.588 6.861 1.00 46.94 100 PRO A O 1
ATOM 768 N N . VAL A 1 101 ? 3.258 -17.511 6.019 1.00 53.41 101 VAL A N 1
ATOM 769 C CA . VAL A 1 101 ? 4.427 -17.600 5.132 1.00 53.41 101 VAL A CA 1
ATOM 770 C C . VAL A 1 101 ? 5.653 -17.376 6.017 1.00 53.41 101 VAL A C 1
ATOM 772 O O . VAL A 1 101 ? 6.202 -16.289 6.141 1.00 53.41 101 VAL A O 1
ATOM 775 N N . GLY A 1 102 ? 6.024 -18.431 6.738 1.00 41.41 102 GLY A N 1
ATOM 776 C CA . GLY A 1 102 ? 7.263 -18.504 7.485 1.00 41.41 102 GLY A CA 1
ATOM 777 C C . GLY A 1 102 ? 8.389 -18.828 6.519 1.00 41.41 102 GLY A C 1
ATOM 778 O O . GLY A 1 102 ? 8.478 -19.954 6.025 1.00 41.41 102 GLY A O 1
ATOM 779 N N . SER A 1 103 ? 9.261 -17.854 6.285 1.00 46.03 103 SER A N 1
ATOM 780 C CA . SER A 1 103 ? 10.564 -18.021 5.647 1.00 46.03 103 SER A CA 1
ATOM 781 C C . SER A 1 103 ? 11.426 -18.995 6.461 1.00 46.03 103 SER A C 1
ATOM 783 O O . SER A 1 103 ? 12.236 -18.593 7.293 1.00 46.03 103 SER A O 1
ATOM 785 N N . ARG A 1 104 ? 11.245 -20.303 6.256 1.00 42.28 104 ARG A N 1
ATOM 786 C CA . ARG A 1 104 ? 12.181 -21.324 6.736 1.00 42.28 104 ARG A CA 1
ATOM 787 C C . ARG A 1 104 ? 13.348 -21.391 5.757 1.00 42.28 104 ARG A C 1
ATOM 789 O O . ARG A 1 104 ? 13.272 -22.057 4.730 1.00 42.28 104 ARG A O 1
ATOM 796 N N . GLY A 1 105 ? 14.426 -20.680 6.086 1.00 44.94 105 GLY A N 1
ATOM 797 C CA . GLY A 1 105 ? 15.741 -20.966 5.519 1.00 44.94 105 GLY A CA 1
ATOM 798 C C . GLY A 1 105 ? 16.157 -22.416 5.824 1.00 44.94 105 GLY A C 1
ATOM 799 O O . GLY A 1 105 ? 15.650 -23.012 6.780 1.00 44.94 105 GLY A O 1
ATOM 800 N N . PRO A 1 106 ? 17.055 -23.016 5.028 1.00 41.97 106 PRO A N 1
ATOM 801 C CA . PRO A 1 106 ? 17.489 -24.387 5.247 1.00 41.97 106 PRO A CA 1
ATOM 802 C C . PRO A 1 106 ? 18.321 -24.474 6.533 1.00 41.97 106 PRO A C 1
ATOM 804 O O . PRO A 1 106 ? 19.481 -24.070 6.574 1.00 41.97 106 PRO A O 1
ATOM 807 N N . SER A 1 107 ? 17.736 -25.021 7.599 1.00 46.38 107 SER A N 1
ATOM 808 C CA . SER A 1 107 ? 18.491 -25.511 8.748 1.00 46.38 107 SER A CA 1
ATOM 809 C C . SER A 1 107 ? 19.253 -26.761 8.313 1.00 46.38 107 SER A C 1
ATOM 811 O O . SER A 1 107 ? 18.668 -27.836 8.167 1.00 46.38 107 SER A O 1
ATOM 813 N N . LEU A 1 108 ? 20.552 -26.592 8.068 1.00 51.56 108 LEU A N 1
ATOM 814 C CA . LEU A 1 108 ? 21.516 -27.666 7.861 1.00 51.56 108 LEU A CA 1
ATOM 815 C C . LEU A 1 108 ? 21.561 -28.511 9.147 1.00 51.56 108 LEU A C 1
ATOM 817 O O . LEU A 1 108 ? 22.198 -28.145 10.132 1.00 51.56 108 LEU A O 1
ATOM 821 N N . GLY A 1 109 ? 20.801 -29.603 9.169 1.00 46.41 109 GLY A N 1
ATOM 822 C CA . GLY A 1 109 ? 20.831 -30.574 10.254 1.00 46.41 109 GLY A CA 1
ATOM 823 C C . GLY A 1 109 ? 22.141 -31.350 10.208 1.00 46.41 109 GLY A C 1
ATOM 824 O O . GLY A 1 109 ? 22.325 -32.214 9.354 1.00 46.41 109 GLY A O 1
ATOM 825 N N . THR A 1 110 ? 23.053 -31.037 11.122 1.00 48.06 110 THR A N 1
ATOM 826 C CA . THR A 1 110 ? 24.222 -31.862 11.429 1.00 48.06 110 THR A CA 1
ATOM 827 C C . THR A 1 110 ? 23.754 -33.232 11.923 1.00 48.06 110 THR A C 1
ATOM 829 O O . THR A 1 110 ? 23.045 -33.322 12.923 1.00 48.06 110 THR A O 1
ATOM 832 N N . ILE A 1 111 ? 24.153 -34.300 11.230 1.00 50.53 111 ILE A N 1
ATOM 833 C CA . ILE A 1 111 ? 23.969 -35.684 11.685 1.00 50.53 111 ILE A CA 1
ATOM 834 C C . ILE A 1 111 ? 24.880 -35.922 12.902 1.00 50.53 111 ILE A C 1
ATOM 836 O O . ILE A 1 111 ? 26.092 -35.732 12.779 1.00 50.53 111 ILE A O 1
ATOM 840 N N . PRO A 1 112 ? 24.366 -36.367 14.063 1.00 44.28 112 PRO A N 1
ATOM 841 C CA . PRO A 1 112 ? 25.215 -36.871 15.129 1.00 44.28 112 PRO A CA 1
ATOM 842 C C . PRO A 1 112 ? 25.665 -38.295 14.782 1.00 44.28 112 PRO A C 1
ATOM 844 O O . PRO A 1 112 ? 24.860 -39.220 14.692 1.00 44.28 112 PRO A O 1
ATOM 847 N N . VAL A 1 113 ? 26.970 -38.478 14.582 1.00 48.19 113 VAL A N 1
ATOM 848 C CA . VAL A 1 113 ? 27.582 -39.806 14.480 1.00 48.19 113 VAL A CA 1
ATOM 849 C C . VAL A 1 113 ? 27.730 -40.356 15.899 1.00 48.19 113 VAL A C 1
ATOM 851 O O . VAL A 1 113 ? 28.728 -40.112 16.570 1.00 48.19 113 VAL A O 1
ATOM 854 N N . THR A 1 114 ? 26.726 -41.069 16.400 1.00 44.88 114 THR A N 1
ATOM 855 C CA . THR A 1 114 ? 26.902 -41.947 17.565 1.00 44.88 114 THR A CA 1
ATOM 856 C C . THR A 1 114 ? 27.230 -43.347 17.067 1.00 44.88 114 THR A C 1
ATOM 858 O O . THR A 1 114 ? 26.330 -44.127 16.762 1.00 44.88 114 THR A O 1
ATOM 861 N N . SER A 1 115 ? 28.524 -43.670 16.980 1.00 44.84 115 SER A N 1
ATOM 862 C CA . SER A 1 115 ? 28.977 -45.064 16.968 1.00 44.84 115 SER A CA 1
ATOM 863 C C . SER A 1 115 ? 28.807 -45.621 18.375 1.00 44.84 115 SER A C 1
ATOM 865 O O . SER A 1 115 ? 29.654 -45.426 19.246 1.00 44.84 115 SER A O 1
ATOM 867 N N . THR A 1 116 ? 27.680 -46.281 18.606 1.00 52.72 116 THR A N 1
ATOM 868 C CA . THR A 1 116 ? 27.459 -47.094 19.797 1.00 52.72 116 THR A CA 1
ATOM 869 C C . THR A 1 116 ? 28.417 -48.279 19.749 1.00 52.72 116 THR A C 1
ATOM 871 O O . THR A 1 116 ? 28.396 -49.075 18.812 1.00 52.72 116 THR A O 1
ATOM 874 N N . ALA A 1 117 ? 29.268 -48.390 20.765 1.00 50.81 117 ALA A N 1
ATOM 875 C CA . ALA A 1 117 ? 29.989 -49.613 21.064 1.00 50.81 117 ALA A CA 1
ATOM 876 C C . ALA A 1 117 ? 28.976 -50.729 21.356 1.00 50.81 117 ALA A C 1
ATOM 878 O O . ALA A 1 117 ? 28.068 -50.561 22.170 1.00 50.81 117 ALA A O 1
ATOM 879 N N . THR A 1 118 ? 29.128 -51.885 20.721 1.00 52.56 118 THR A N 1
ATOM 880 C CA . THR A 1 118 ? 28.543 -53.126 21.230 1.00 52.56 118 THR A CA 1
ATOM 881 C C . THR A 1 118 ? 29.557 -54.237 21.024 1.00 52.56 118 THR A C 1
ATOM 883 O O . THR A 1 118 ? 29.786 -54.713 19.918 1.00 52.56 118 THR A O 1
ATOM 886 N N . SER A 1 119 ? 30.214 -54.563 22.130 1.00 42.56 119 SER A N 1
ATOM 887 C CA . SER A 1 119 ? 30.905 -55.815 22.403 1.00 42.56 119 SER A CA 1
ATOM 888 C C . SER A 1 119 ? 29.917 -56.979 22.388 1.00 42.56 119 SER A C 1
ATOM 890 O O . SER A 1 119 ? 28.897 -56.850 23.061 1.00 42.56 119 SER A O 1
ATOM 892 N N . TRP A 1 120 ? 30.248 -58.071 21.698 1.00 44.94 120 TRP A N 1
ATOM 893 C CA . TRP A 1 120 ? 30.286 -59.463 22.183 1.00 44.94 120 TRP A CA 1
ATOM 894 C C . TRP A 1 120 ? 31.223 -60.245 21.260 1.00 44.94 120 TRP A C 1
ATOM 896 O O . TRP A 1 120 ? 31.122 -60.041 20.029 1.00 44.94 120 TRP A O 1
#

InterPro domains:
  IPR000827 CC chemokine, conserved site [PS00472] (34-75)
  IPR001811 Chemokine interleukin-8-like domain [PF00048] (33-89)
  IPR001811 Chemokine interleukin-8-like domain [SM00199] (31-89)
  IPR036048 Chemokine interleukin-8-like superfamily [SSF54117] (26-94)
  IPR039809 Chemokine beta/gamma/delta [PTHR12015] (6-90)

Secondary structure (DSSP, 8-state):
--SHHHHHHHHHHHHHHHTTS------SSS-----SS--SSPPPGGGEEEEEEPPTTSSS--EEEEETTS-EEEE-TTSHHHHHHHHHHHHHHTTTT-----------------------

Organism: Microcebus murinus (NCBI:txid30608)

Foldseek 3Di:
DPPPPVVVVVVVVVVVVVVPPDPDPPDPDPDQDEDPDADPDDDDLQQFQDWDWGDPPHPATWIWTQGPVRDTGTHHPPDPSNVVSNVVNVVVVVVPDDDDPDPDDDPPDDDDPDPDDDDD

pLDDT: mean 72.9, std 21.11, range [41.41, 97.0]